Protein AF-A0A6L6YJS1-F1 (afdb_monomer_lite)

pLDDT: mean 84.83, std 13.87, range [34.41, 97.44]

Sequence (168 aa):
MAYSEFKFDPKFLQEQIDSAKAALKDQTGREDFVAHACEVIKDRLLKNNDEYLSYGPYWWALKKILLVNGLKELGNTMDEPLSKEYCGESDEATIMAAECFREDYFTIFFEGNNLFDLDPEAESQYLLADPDCQTLKYRRRFSSLGLSEEEEREWEQMAAFFGYDYMN

Foldseek 3Di:
DPQDPLDDDQVVLVVVLVVQQVVCCVPPVDNPPLLVLLVVVVVVCVVPLLLLLLLALLSQLLVVSNVVSPPCLLDDDHDPVSNVVQAHPDSSSSSSSSVVSSVVCVVPHDRSDQWADRDVPDPGTDGDDRPSSVCSVVVVVVVVVVDDPVVVVVVNCVCVVVVDPDDD

Structure (mmCIF, N/CA/C/O backbone):
data_AF-A0A6L6YJS1-F1
#
_entry.id   AF-A0A6L6YJS1-F1
#
loop_
_atom_site.group_PDB
_atom_site.id
_atom_site.type_symbol
_atom_site.label_atom_id
_atom_site.label_alt_id
_atom_site.label_comp_id
_atom_site.label_asym_id
_atom_site.label_entity_id
_atom_site.label_seq_id
_atom_site.pdbx_PDB_ins_code
_atom_site.Cartn_x
_atom_site.Cartn_y
_atom_site.Cartn_z
_atom_site.occupancy
_atom_site.B_iso_or_equiv
_atom_site.auth_seq_id
_atom_site.auth_comp_id
_atom_site.auth_asym_id
_atom_site.auth_atom_id
_atom_site.pdbx_PDB_model_num
ATOM 1 N N . MET A 1 1 ? 20.254 5.437 -6.371 1.00 61.16 1 MET A N 1
ATOM 2 C CA . MET A 1 1 ? 18.935 5.925 -6.789 1.00 61.16 1 MET A CA 1
ATOM 3 C C . MET A 1 1 ? 18.453 6.883 -5.729 1.00 61.16 1 MET A C 1
ATOM 5 O O . MET A 1 1 ? 18.508 6.533 -4.553 1.00 61.16 1 MET A O 1
ATOM 9 N N . ALA A 1 2 ? 18.104 8.095 -6.136 1.00 72.81 2 ALA A N 1
ATOM 10 C CA . ALA A 1 2 ? 17.419 9.063 -5.300 1.00 72.81 2 ALA A CA 1
ATOM 11 C C . ALA A 1 2 ? 15.928 8.928 -5.608 1.00 72.81 2 ALA A C 1
ATOM 13 O O . ALA A 1 2 ? 15.452 9.373 -6.643 1.00 72.81 2 ALA A O 1
ATOM 14 N N . TYR A 1 3 ? 15.200 8.247 -4.734 1.00 81.56 3 TYR A N 1
ATOM 15 C CA . TYR A 1 3 ? 13.771 8.039 -4.911 1.00 81.56 3 TYR A CA 1
ATOM 16 C C . TYR A 1 3 ? 13.019 9.335 -4.580 1.00 81.56 3 TYR A C 1
ATOM 18 O O . TYR A 1 3 ? 12.899 9.712 -3.408 1.00 81.56 3 TYR A O 1
ATOM 26 N N . SER A 1 4 ? 12.561 10.057 -5.597 1.00 84.06 4 SER A N 1
ATOM 27 C CA . SER A 1 4 ? 11.917 11.368 -5.432 1.00 84.06 4 SER A CA 1
ATOM 28 C C . SER A 1 4 ? 10.465 11.392 -5.884 1.00 84.06 4 SER A C 1
ATOM 30 O O . SER A 1 4 ? 9.682 12.165 -5.334 1.00 84.06 4 SER A O 1
ATOM 32 N N . GLU A 1 5 ? 10.100 10.552 -6.848 1.00 89.44 5 GLU A N 1
ATOM 33 C CA . GLU A 1 5 ? 8.766 10.573 -7.441 1.00 89.44 5 GLU A CA 1
ATOM 34 C C . GLU A 1 5 ? 7.714 9.948 -6.526 1.00 89.44 5 GLU A C 1
ATOM 36 O O . GLU A 1 5 ? 8.010 9.105 -5.675 1.00 89.44 5 GLU A O 1
ATOM 41 N N . PHE A 1 6 ? 6.462 10.360 -6.730 1.00 90.38 6 PHE A N 1
ATOM 42 C CA . PHE A 1 6 ? 5.277 9.820 -6.053 1.00 90.38 6 PHE A CA 1
ATOM 43 C C . PHE A 1 6 ? 5.250 9.985 -4.529 1.00 90.38 6 PHE A C 1
ATOM 45 O O . PHE A 1 6 ? 4.491 9.302 -3.845 1.00 90.38 6 PHE A O 1
ATOM 52 N N . LYS A 1 7 ? 6.061 10.894 -3.980 1.00 93.00 7 LYS A N 1
ATOM 53 C CA . LYS A 1 7 ? 6.038 11.228 -2.555 1.00 93.00 7 LYS A CA 1
ATOM 54 C C . LYS A 1 7 ? 5.003 12.303 -2.256 1.00 93.00 7 LYS A C 1
ATOM 56 O O . LYS A 1 7 ? 4.996 13.362 -2.878 1.00 93.00 7 LYS A O 1
ATOM 61 N N . PHE A 1 8 ? 4.178 12.051 -1.247 1.00 93.00 8 PHE A N 1
ATOM 62 C CA . PHE A 1 8 ? 3.192 13.013 -0.766 1.00 93.00 8 PHE A CA 1
ATOM 63 C C . PHE A 1 8 ? 3.760 13.929 0.319 1.00 93.00 8 PHE A C 1
ATOM 65 O O . PHE A 1 8 ? 4.587 13.521 1.137 1.00 93.00 8 PHE A O 1
ATOM 72 N N . ASP A 1 9 ? 3.277 15.172 0.345 1.00 93.69 9 ASP A N 1
ATOM 73 C CA . ASP A 1 9 ? 3.592 16.112 1.418 1.00 93.69 9 ASP A CA 1
ATOM 74 C C . ASP A 1 9 ? 2.994 15.623 2.757 1.00 93.69 9 ASP A C 1
ATOM 76 O O . ASP A 1 9 ? 1.809 15.273 2.807 1.00 93.69 9 ASP A O 1
ATOM 80 N N . PRO A 1 10 ? 3.760 15.622 3.865 1.00 92.56 10 PRO A N 1
ATOM 81 C CA . PRO A 1 10 ? 3.263 15.145 5.155 1.00 92.56 10 PRO A CA 1
ATOM 82 C C . PRO A 1 10 ? 2.038 15.901 5.684 1.00 92.56 10 PRO A C 1
ATOM 84 O O . PRO A 1 10 ? 1.190 15.298 6.340 1.00 92.56 10 PRO A O 1
ATOM 87 N N . LYS A 1 11 ? 1.904 17.207 5.404 1.00 93.75 11 LYS A N 1
ATOM 88 C CA . LYS A 1 11 ? 0.730 17.975 5.849 1.00 93.75 11 LYS A CA 1
ATOM 89 C C . LYS A 1 11 ? -0.501 17.585 5.051 1.00 93.75 11 LYS A C 1
ATOM 91 O O . LYS A 1 11 ? -1.557 17.406 5.646 1.00 93.75 11 LYS A O 1
ATOM 96 N N . PHE A 1 12 ? -0.348 17.402 3.739 1.00 94.06 12 PHE A N 1
ATOM 97 C CA . PHE A 1 12 ? -1.421 16.870 2.903 1.00 94.06 12 PHE A CA 1
ATOM 98 C C . PHE A 1 12 ? -1.902 15.509 3.424 1.00 94.06 12 PHE A C 1
ATOM 100 O O . PHE A 1 12 ? -3.101 15.318 3.614 1.00 94.06 12 PHE A O 1
ATOM 107 N N . LEU A 1 13 ? -0.981 14.590 3.738 1.00 94.50 13 LEU A N 1
ATOM 108 C CA . LEU A 1 13 ? -1.343 13.290 4.309 1.00 94.50 13 LEU A CA 1
ATOM 109 C C . LEU A 1 13 ? -2.081 13.432 5.641 1.00 94.50 13 LEU A C 1
ATOM 111 O O . LEU A 1 13 ? -3.077 12.746 5.851 1.00 94.50 13 LEU A O 1
ATOM 115 N N . GLN A 1 14 ? -1.642 14.333 6.522 1.00 94.38 14 GLN A N 1
ATOM 116 C CA . GLN A 1 14 ? -2.319 14.558 7.798 1.00 94.38 14 GLN A CA 1
ATOM 117 C C . GLN A 1 14 ? -3.763 15.044 7.609 1.00 94.38 14 GLN A C 1
ATOM 119 O O . GLN A 1 14 ? -4.665 14.542 8.275 1.00 94.38 14 GLN A O 1
ATOM 124 N N . GLU A 1 15 ? -4.002 15.961 6.669 1.00 95.69 15 GLU A N 1
ATOM 125 C CA . GLU A 1 15 ? -5.354 16.431 6.343 1.00 95.69 15 GLU A CA 1
ATOM 126 C C . GLU A 1 15 ? -6.246 15.289 5.828 1.00 95.69 15 GLU A C 1
ATOM 128 O O . GLU A 1 15 ? -7.406 15.173 6.237 1.00 95.69 15 GLU A O 1
ATOM 133 N N . GLN A 1 16 ? -5.704 14.406 4.980 1.00 95.69 16 GLN A N 1
ATOM 134 C CA . GLN A 1 16 ? -6.432 13.229 4.500 1.00 95.69 16 GLN A CA 1
ATOM 135 C C . GLN A 1 16 ? -6.727 12.232 5.628 1.00 95.69 16 GLN A C 1
ATOM 137 O O . GLN A 1 16 ? -7.845 11.726 5.718 1.00 95.69 16 GLN A O 1
ATOM 142 N N . ILE A 1 17 ? -5.768 11.981 6.527 1.00 95.19 17 ILE A N 1
ATOM 143 C CA . ILE A 1 17 ? -5.952 11.106 7.698 1.00 95.19 17 ILE A CA 1
ATOM 144 C C . ILE A 1 17 ? -7.060 11.645 8.602 1.00 95.19 17 ILE A C 1
ATOM 146 O O . ILE A 1 17 ? -7.947 10.887 9.000 1.00 95.19 17 ILE A O 1
ATOM 150 N N . ASP A 1 18 ? -7.036 12.940 8.917 1.00 94.81 18 ASP A N 1
ATOM 151 C CA . ASP A 1 18 ? -8.033 13.565 9.787 1.00 94.81 18 ASP A CA 1
ATOM 152 C C . ASP A 1 18 ? -9.436 13.474 9.169 1.00 94.81 18 ASP A C 1
ATOM 154 O O . ASP A 1 18 ? -10.401 13.115 9.852 1.00 94.81 18 ASP A O 1
ATOM 158 N N . SER A 1 19 ? -9.539 13.714 7.859 1.00 94.50 19 SER A N 1
ATOM 159 C CA . SER A 1 19 ? -10.788 13.577 7.104 1.00 94.50 19 SER A CA 1
ATOM 160 C C . SER A 1 19 ? -11.295 12.129 7.089 1.00 94.50 19 SER A C 1
ATOM 162 O O . SER A 1 19 ? -12.461 11.867 7.395 1.00 94.50 19 SER A O 1
ATOM 164 N N . ALA A 1 20 ? -10.414 11.159 6.824 1.00 92.62 20 ALA A N 1
ATOM 165 C CA . ALA A 1 20 ? -10.764 9.742 6.790 1.00 92.62 20 ALA A CA 1
ATOM 166 C C . ALA A 1 20 ? -11.185 9.209 8.169 1.00 92.62 20 ALA A C 1
ATOM 168 O O . ALA A 1 20 ? -12.143 8.440 8.270 1.00 92.62 20 ALA A O 1
ATOM 169 N N . LYS A 1 21 ? -10.530 9.651 9.248 1.00 93.88 21 LYS A N 1
ATOM 170 C CA . LYS A 1 21 ? -10.913 9.321 10.630 1.00 93.88 21 LYS A CA 1
ATOM 171 C C . LYS A 1 21 ? -12.281 9.881 10.999 1.00 93.88 21 LYS A C 1
ATOM 173 O O . LYS A 1 21 ? -13.086 9.167 11.598 1.00 93.88 21 LYS A O 1
ATOM 178 N N . ALA A 1 22 ? -12.557 11.134 10.635 1.00 93.50 22 ALA A N 1
ATOM 179 C CA . ALA A 1 22 ? -13.868 11.737 10.851 1.00 93.50 22 ALA A CA 1
ATOM 180 C C . ALA A 1 22 ? -14.960 10.950 10.108 1.00 93.50 22 ALA A C 1
ATOM 182 O O . ALA A 1 22 ? -15.948 10.539 10.716 1.00 93.50 22 ALA A O 1
ATOM 183 N N . ALA A 1 23 ? -14.730 10.634 8.830 1.00 92.31 23 ALA A N 1
ATOM 184 C CA . ALA A 1 23 ? -15.652 9.833 8.030 1.00 92.31 23 ALA A CA 1
ATOM 185 C C . ALA A 1 23 ? -15.873 8.426 8.613 1.00 92.31 23 ALA A C 1
ATOM 187 O O . ALA A 1 23 ? -17.010 7.955 8.674 1.00 92.31 23 ALA A O 1
ATOM 188 N N . LEU A 1 24 ? -14.813 7.760 9.084 1.00 92.00 24 LEU A N 1
ATOM 189 C CA . LEU A 1 24 ? -14.901 6.435 9.700 1.00 92.00 24 LEU A CA 1
ATOM 190 C C . LEU A 1 24 ? -15.793 6.439 10.945 1.00 92.00 24 LEU A C 1
ATOM 192 O O . LEU A 1 24 ? -16.654 5.561 11.107 1.00 92.00 24 LEU A O 1
ATOM 196 N N . LYS A 1 25 ? -15.585 7.437 11.807 1.00 92.06 25 LYS A N 1
ATOM 197 C CA . LYS A 1 25 ? -16.354 7.623 13.034 1.00 92.06 25 LYS A CA 1
ATOM 198 C C . LYS A 1 25 ? -17.822 7.891 12.727 1.00 92.06 25 LYS A C 1
ATOM 200 O O . LYS A 1 25 ? -18.684 7.248 13.321 1.00 92.06 25 LYS A O 1
ATOM 205 N N . ASP A 1 26 ? -18.100 8.761 11.764 1.00 92.69 26 ASP A N 1
ATOM 206 C CA . ASP A 1 26 ? -19.467 9.118 11.385 1.00 92.69 26 ASP A CA 1
ATOM 207 C C . ASP A 1 26 ? -20.224 7.947 10.739 1.00 92.69 26 ASP A C 1
ATOM 209 O O . ASP A 1 26 ? -21.409 7.750 11.005 1.00 92.69 26 ASP A O 1
ATOM 213 N N . GLN A 1 27 ? -19.553 7.141 9.909 1.00 89.12 27 GLN A N 1
ATOM 214 C CA . GLN A 1 27 ? -20.197 6.058 9.155 1.00 89.12 27 GLN A CA 1
ATOM 215 C C . GLN A 1 27 ? -20.333 4.753 9.942 1.00 89.12 27 GLN A C 1
ATOM 217 O O . GLN A 1 27 ? -21.310 4.027 9.767 1.00 89.12 27 GLN A O 1
ATOM 222 N N . THR A 1 28 ? -19.345 4.416 10.775 1.00 86.62 28 THR A N 1
ATOM 223 C CA . THR A 1 28 ? -19.266 3.090 11.417 1.00 86.62 28 THR A CA 1
ATOM 224 C C . THR A 1 28 ? -19.216 3.145 12.941 1.00 86.62 28 THR A C 1
ATOM 226 O O . THR A 1 28 ? -19.352 2.108 13.587 1.00 86.62 28 THR A O 1
ATOM 229 N N . GLY A 1 29 ? -18.995 4.326 13.527 1.00 88.69 29 GLY A N 1
ATOM 230 C CA . GLY A 1 29 ? -18.756 4.493 14.963 1.00 88.69 29 GLY A CA 1
ATOM 231 C C . GLY A 1 29 ? -17.391 3.986 15.442 1.00 88.69 29 GLY A C 1
ATOM 232 O O . GLY A 1 29 ? -17.136 3.998 16.645 1.00 88.69 29 GLY A O 1
ATOM 233 N N . ARG A 1 30 ? -16.519 3.525 14.536 1.00 88.56 30 ARG A N 1
ATOM 234 C CA . ARG A 1 30 ? -15.163 3.065 14.863 1.00 88.56 30 ARG A CA 1
ATOM 235 C C . ARG A 1 30 ? -14.184 4.231 14.920 1.00 88.56 30 ARG A C 1
ATOM 237 O O . ARG A 1 30 ? -14.327 5.207 14.193 1.00 88.56 30 ARG A O 1
ATOM 244 N N . GLU A 1 31 ? -13.166 4.089 15.762 1.00 89.31 31 GLU A N 1
ATOM 245 C CA . GLU A 1 31 ? -12.084 5.076 15.902 1.00 89.31 31 GLU A CA 1
ATOM 246 C C . GLU A 1 31 ? -10.711 4.509 15.507 1.00 89.31 31 GLU A C 1
ATOM 248 O O . GLU A 1 31 ? -9.778 5.272 15.271 1.00 89.31 31 GLU A O 1
ATOM 253 N N . ASP A 1 32 ? -10.588 3.182 15.386 1.00 92.50 32 ASP A N 1
ATOM 254 C CA . ASP A 1 32 ? -9.352 2.530 14.953 1.00 92.50 32 ASP A CA 1
ATOM 255 C C . ASP A 1 32 ? -9.242 2.544 13.424 1.00 92.50 32 ASP A C 1
ATOM 257 O O . ASP A 1 32 ? -9.776 1.682 12.717 1.00 92.50 32 ASP A O 1
ATOM 261 N N . PHE A 1 33 ? -8.568 3.577 12.924 1.00 93.12 33 PHE A N 1
ATOM 262 C CA . PHE A 1 33 ? -8.332 3.775 11.500 1.00 93.12 33 PHE A CA 1
ATOM 263 C C . PHE A 1 33 ? -7.451 2.679 10.897 1.00 93.12 33 PHE A C 1
ATOM 265 O O . PHE A 1 33 ? -7.789 2.149 9.841 1.00 93.12 33 PHE A O 1
ATOM 272 N N . VAL A 1 34 ? -6.352 2.314 11.566 1.00 94.50 34 VAL A N 1
ATOM 273 C CA . VAL A 1 34 ? -5.375 1.351 11.035 1.00 94.50 34 VAL A CA 1
ATOM 274 C C . VAL A 1 34 ? -6.012 -0.022 10.887 1.00 94.50 34 VAL A C 1
ATOM 276 O O . VAL A 1 34 ? -5.928 -0.614 9.810 1.00 94.50 34 VAL A O 1
ATOM 279 N N . ALA A 1 35 ? -6.694 -0.510 11.927 1.00 93.12 35 ALA A N 1
ATOM 280 C CA . ALA A 1 35 ? -7.349 -1.812 11.875 1.00 93.12 35 ALA A CA 1
ATOM 281 C C . ALA A 1 35 ? -8.418 -1.846 10.777 1.00 93.12 35 ALA A C 1
ATOM 283 O O . ALA A 1 35 ? -8.461 -2.784 9.980 1.00 93.12 35 ALA A O 1
ATOM 284 N N . HIS A 1 36 ? -9.241 -0.797 10.681 1.00 93.19 36 HIS A N 1
ATOM 285 C CA . HIS A 1 36 ? -10.270 -0.736 9.653 1.00 93.19 36 HIS A CA 1
ATOM 286 C C . HIS A 1 36 ? -9.691 -0.674 8.234 1.00 93.19 36 HIS A C 1
ATOM 288 O O . HIS A 1 36 ? -10.155 -1.393 7.350 1.00 93.19 36 HIS A O 1
ATOM 294 N N . ALA A 1 37 ? -8.670 0.151 8.005 1.00 94.19 37 ALA A N 1
ATOM 295 C CA . ALA A 1 37 ? -8.017 0.227 6.707 1.00 94.19 37 ALA A CA 1
ATOM 296 C C . ALA A 1 37 ? -7.384 -1.120 6.328 1.00 94.19 37 ALA A C 1
ATOM 298 O O . ALA A 1 37 ? -7.561 -1.582 5.203 1.00 94.19 37 ALA A O 1
ATOM 299 N N . CYS A 1 38 ? -6.739 -1.807 7.277 1.00 94.31 38 CYS A N 1
ATOM 300 C CA . CYS A 1 38 ? -6.204 -3.149 7.053 1.00 94.31 38 CYS A CA 1
ATOM 301 C C . CYS A 1 38 ? -7.298 -4.152 6.653 1.00 94.31 38 CYS A C 1
ATOM 303 O O . CYS A 1 38 ? -7.069 -4.948 5.747 1.00 94.31 38 CYS A O 1
ATOM 305 N N . GLU A 1 39 ? -8.488 -4.109 7.267 1.00 92.50 39 GLU A N 1
ATOM 306 C CA . GLU A 1 39 ? -9.636 -4.939 6.860 1.00 92.50 39 GLU A CA 1
ATOM 307 C C . GLU A 1 39 ? -10.075 -4.642 5.421 1.00 92.50 39 GLU A C 1
ATOM 309 O O . GLU A 1 39 ? -10.257 -5.558 4.621 1.00 92.50 39 GLU A O 1
ATOM 314 N N . VAL A 1 40 ? -10.213 -3.362 5.068 1.00 93.56 40 VAL A N 1
ATOM 315 C CA . VAL A 1 40 ? -10.652 -2.946 3.728 1.00 93.56 40 VAL A CA 1
ATOM 316 C C . VAL A 1 40 ? -9.644 -3.376 2.664 1.00 93.56 40 VAL A C 1
ATOM 318 O O . VAL A 1 40 ? -10.027 -3.929 1.632 1.00 93.56 40 VAL A O 1
ATOM 321 N N . ILE A 1 41 ? -8.356 -3.150 2.916 1.00 94.44 41 ILE A N 1
ATOM 322 C CA . ILE A 1 41 ? -7.271 -3.521 2.003 1.00 94.44 41 ILE A CA 1
ATOM 323 C C . ILE A 1 41 ? -7.181 -5.040 1.887 1.00 94.44 41 ILE A C 1
ATOM 325 O O . ILE A 1 41 ? -7.066 -5.561 0.776 1.00 94.44 41 ILE A O 1
ATOM 329 N N . LYS A 1 42 ? -7.326 -5.763 3.006 1.00 91.00 42 LYS A N 1
ATOM 330 C CA . LYS A 1 42 ? -7.433 -7.223 2.999 1.00 91.00 42 LYS A CA 1
ATOM 331 C C . LYS A 1 42 ? -8.529 -7.667 2.046 1.00 91.00 42 LYS A C 1
ATOM 333 O O . LYS A 1 42 ? -8.249 -8.430 1.134 1.00 91.00 42 LYS A O 1
ATOM 338 N N . ASP A 1 43 ? -9.751 -7.178 2.223 1.00 90.75 43 ASP A N 1
ATOM 339 C CA . ASP A 1 43 ? -10.899 -7.594 1.417 1.00 90.75 43 ASP A CA 1
ATOM 340 C C . ASP A 1 43 ? -10.705 -7.314 -0.078 1.00 90.75 43 ASP A C 1
ATOM 342 O O . ASP A 1 43 ? -11.177 -8.089 -0.914 1.00 90.75 43 ASP A O 1
ATOM 346 N N . ARG A 1 44 ? -10.002 -6.232 -0.433 1.00 92.12 44 ARG A N 1
ATOM 347 C CA . ARG A 1 44 ? -9.630 -5.929 -1.824 1.00 92.12 44 ARG A CA 1
ATOM 348 C C . ARG A 1 44 ? -8.634 -6.951 -2.363 1.00 92.12 44 ARG A C 1
ATOM 350 O O . ARG A 1 44 ? -8.927 -7.580 -3.376 1.00 92.12 44 ARG A O 1
ATOM 357 N N . LEU A 1 45 ? -7.540 -7.193 -1.640 1.00 89.62 45 LEU A N 1
ATOM 358 C CA . LEU A 1 45 ? -6.540 -8.204 -2.000 1.00 89.62 45 LEU A CA 1
ATOM 359 C C . LEU A 1 45 ? -7.157 -9.607 -2.066 1.00 89.62 45 LEU A C 1
ATOM 361 O O . LEU A 1 45 ? -6.812 -10.400 -2.931 1.00 89.62 45 LEU A O 1
ATOM 365 N N . LEU A 1 46 ? -8.120 -9.925 -1.194 1.00 83.75 46 LEU A N 1
ATOM 366 C CA . LEU A 1 46 ? -8.830 -11.204 -1.226 1.00 83.75 46 LEU A CA 1
ATOM 367 C C . LEU A 1 46 ? -9.614 -11.409 -2.528 1.00 83.75 46 LEU A C 1
ATOM 369 O O . LEU A 1 46 ? -9.688 -12.536 -3.022 1.00 83.75 46 LEU A O 1
ATOM 373 N N . LYS A 1 47 ? -10.212 -10.335 -3.054 1.00 86.44 47 LYS A N 1
ATOM 374 C CA . LYS A 1 47 ? -11.002 -10.347 -4.292 1.00 86.44 47 LYS A CA 1
ATOM 375 C C . LYS A 1 47 ? -10.119 -10.346 -5.533 1.00 86.44 47 LYS A C 1
ATOM 377 O O . LYS A 1 47 ? -10.414 -11.075 -6.475 1.00 86.44 47 LYS A O 1
ATOM 382 N N . ASN A 1 48 ? -9.066 -9.537 -5.522 1.00 86.50 48 ASN A N 1
ATOM 383 C CA . ASN A 1 48 ? -8.105 -9.415 -6.602 1.00 86.50 48 ASN A CA 1
ATOM 384 C C . ASN A 1 48 ? -6.700 -9.306 -6.009 1.00 86.50 48 ASN A C 1
ATOM 386 O O . ASN A 1 48 ? -6.352 -8.289 -5.417 1.00 86.50 48 ASN A O 1
ATOM 390 N N . ASN A 1 49 ? -5.883 -10.348 -6.165 1.00 85.25 49 ASN A N 1
ATOM 391 C CA . ASN A 1 49 ? -4.534 -10.321 -5.603 1.00 85.25 49 ASN A CA 1
ATOM 392 C C . ASN A 1 49 ? -3.657 -9.290 -6.313 1.00 85.25 49 ASN A C 1
ATOM 394 O O . ASN A 1 49 ? -2.857 -8.656 -5.640 1.00 85.25 49 ASN A O 1
ATOM 398 N N . ASP A 1 50 ? -3.847 -9.081 -7.621 1.00 88.44 50 ASP A N 1
ATOM 399 C CA . ASP A 1 50 ? -3.048 -8.151 -8.432 1.00 88.44 50 ASP A CA 1
ATOM 400 C C . ASP A 1 50 ? -3.302 -6.677 -8.051 1.00 88.44 50 ASP A C 1
ATOM 402 O O . ASP A 1 50 ? -2.540 -5.791 -8.434 1.00 88.44 50 ASP A O 1
ATOM 406 N N . GLU A 1 51 ? -4.301 -6.409 -7.198 1.00 90.94 51 GLU A N 1
ATOM 407 C CA . GLU A 1 51 ? -4.573 -5.086 -6.628 1.00 90.94 51 GLU A CA 1
ATOM 408 C C . GLU A 1 51 ? -3.373 -4.522 -5.849 1.00 90.94 51 GLU A C 1
ATOM 410 O O . GLU A 1 51 ? -3.262 -3.304 -5.690 1.00 90.94 51 GLU A O 1
ATOM 415 N N . TYR A 1 52 ? -2.447 -5.381 -5.400 1.00 93.69 52 TYR A N 1
ATOM 416 C CA . TYR A 1 52 ? -1.207 -4.954 -4.748 1.00 93.69 52 TYR A CA 1
ATOM 417 C C . TYR A 1 52 ? -0.393 -3.977 -5.618 1.00 93.69 52 TYR A C 1
ATOM 419 O O . TYR A 1 52 ? 0.246 -3.066 -5.092 1.00 93.69 52 TYR A O 1
ATOM 427 N N . LEU A 1 53 ? -0.477 -4.118 -6.949 1.00 94.50 53 LEU A N 1
ATOM 428 C CA . LEU A 1 53 ? 0.200 -3.255 -7.918 1.00 94.50 53 LEU A CA 1
ATOM 429 C C . LEU A 1 53 ? -0.290 -1.809 -7.861 1.00 94.50 53 LEU A C 1
ATOM 431 O O . LEU A 1 53 ? 0.497 -0.886 -8.062 1.00 94.50 53 LEU A O 1
ATOM 435 N N . SER A 1 54 ? -1.569 -1.606 -7.531 1.00 95.19 54 SER A N 1
ATOM 436 C CA . SER A 1 54 ? -2.162 -0.269 -7.445 1.00 95.19 54 SER A CA 1
ATOM 437 C C . SER A 1 54 ? -1.575 0.575 -6.312 1.00 95.19 54 SER A C 1
ATOM 439 O O . SER A 1 54 ? -1.662 1.793 -6.363 1.00 95.19 54 SER A O 1
ATOM 441 N N . TYR A 1 55 ? -0.935 -0.047 -5.317 1.00 96.12 55 TYR A N 1
ATOM 442 C CA . TYR A 1 55 ? -0.242 0.655 -4.232 1.00 96.12 55 TYR A CA 1
ATOM 443 C C . TYR A 1 55 ? 1.188 1.081 -4.605 1.00 96.12 55 TYR A C 1
ATOM 445 O O . TYR A 1 55 ? 1.836 1.801 -3.842 1.00 96.12 55 TYR A O 1
ATOM 453 N N . GLY A 1 56 ? 1.682 0.636 -5.766 1.00 94.44 56 GLY A N 1
ATOM 454 C CA . GLY A 1 56 ? 2.972 1.010 -6.337 1.00 94.44 56 GLY A CA 1
ATOM 455 C C . GLY A 1 56 ? 4.134 0.942 -5.339 1.00 94.44 56 GLY A C 1
ATOM 456 O O . GLY A 1 56 ? 4.280 -0.061 -4.632 1.00 94.44 56 GLY A O 1
ATOM 457 N N . PRO A 1 57 ? 4.984 1.981 -5.250 1.00 95.00 57 PRO A N 1
ATOM 458 C CA . PRO A 1 57 ? 6.193 1.932 -4.429 1.00 95.00 57 PRO A CA 1
ATOM 459 C C . PRO A 1 57 ? 5.907 1.837 -2.920 1.00 95.00 57 PRO A C 1
ATOM 461 O O . PRO A 1 57 ? 6.749 1.349 -2.165 1.00 95.00 57 PRO A O 1
ATOM 464 N N . TYR A 1 58 ? 4.705 2.220 -2.477 1.00 96.75 58 TYR A N 1
ATOM 465 C CA . TYR A 1 58 ? 4.275 2.097 -1.082 1.00 96.75 58 TYR A CA 1
ATOM 466 C C . TYR A 1 58 ? 3.895 0.665 -0.682 1.00 96.75 58 TYR A C 1
ATOM 468 O O . TYR A 1 58 ? 3.757 0.390 0.514 1.00 96.75 58 TYR A O 1
ATOM 476 N N . TRP A 1 59 ? 3.761 -0.262 -1.643 1.00 96.81 59 TRP A N 1
ATOM 477 C CA . TRP A 1 59 ? 3.326 -1.638 -1.386 1.00 96.81 59 TRP A CA 1
ATOM 478 C C . TRP A 1 59 ? 4.127 -2.312 -0.272 1.00 96.81 59 TRP A C 1
ATOM 480 O O . TRP A 1 59 ? 3.548 -2.918 0.625 1.00 96.81 59 TRP A O 1
ATOM 490 N N . TRP A 1 60 ? 5.454 -2.184 -0.275 1.00 96.62 60 TRP A N 1
ATOM 491 C CA . TRP A 1 60 ? 6.289 -2.883 0.700 1.00 96.62 60 TRP A CA 1
ATOM 492 C C . TRP A 1 60 ? 6.119 -2.347 2.121 1.00 96.62 60 TRP A C 1
ATOM 494 O O . TRP A 1 60 ? 6.043 -3.133 3.063 1.00 96.62 60 TRP A O 1
ATOM 504 N N . ALA A 1 61 ? 6.014 -1.031 2.305 1.00 96.94 61 ALA A N 1
ATOM 505 C CA . ALA A 1 61 ? 5.744 -0.472 3.628 1.00 96.94 61 ALA A CA 1
ATOM 506 C C . ALA A 1 61 ? 4.335 -0.855 4.110 1.00 96.94 61 ALA A C 1
ATOM 508 O O . ALA A 1 61 ? 4.167 -1.288 5.252 1.00 96.94 61 ALA A O 1
ATOM 509 N N . LEU A 1 62 ? 3.344 -0.807 3.214 1.00 96.94 62 LEU A N 1
ATOM 510 C CA . LEU A 1 62 ? 1.981 -1.243 3.499 1.00 96.94 62 LEU A CA 1
ATOM 511 C C . LEU A 1 62 ? 1.921 -2.733 3.876 1.00 96.94 62 LEU A C 1
ATOM 513 O O . LEU A 1 62 ? 1.304 -3.093 4.878 1.00 96.94 62 LEU A O 1
ATOM 517 N N . LYS A 1 63 ? 2.614 -3.603 3.133 1.00 95.50 63 LYS A N 1
ATOM 518 C CA . LYS A 1 63 ? 2.683 -5.048 3.392 1.00 95.50 63 LYS A CA 1
ATOM 519 C C . LYS A 1 63 ? 3.203 -5.343 4.799 1.00 95.50 63 LYS A C 1
ATOM 521 O O . LYS A 1 63 ? 2.647 -6.212 5.466 1.00 95.50 63 LYS A O 1
ATOM 526 N N . LYS A 1 64 ? 4.196 -4.596 5.306 1.00 95.31 64 LYS A N 1
ATOM 527 C CA . LYS A 1 64 ? 4.658 -4.745 6.704 1.00 95.31 64 LYS A CA 1
ATOM 528 C C . LYS A 1 64 ? 3.538 -4.488 7.702 1.00 95.31 64 LYS A C 1
ATOM 530 O O . LYS A 1 64 ? 3.343 -5.290 8.614 1.00 95.31 64 LYS A O 1
ATOM 535 N N . ILE A 1 65 ? 2.793 -3.402 7.513 1.00 95.69 65 ILE A N 1
ATOM 536 C CA . ILE A 1 65 ? 1.678 -3.035 8.393 1.00 95.69 65 ILE A CA 1
ATOM 537 C C . ILE A 1 65 ? 0.598 -4.122 8.343 1.00 95.69 65 ILE A C 1
ATOM 539 O O . ILE A 1 65 ? 0.138 -4.586 9.386 1.00 95.69 65 ILE A O 1
ATOM 543 N N . LEU A 1 66 ? 0.254 -4.606 7.147 1.00 94.75 66 LEU A N 1
ATOM 544 C CA . LEU A 1 66 ? -0.711 -5.690 6.955 1.00 94.75 66 LEU A CA 1
ATOM 545 C C . LEU A 1 66 ? -0.273 -7.000 7.635 1.00 94.75 66 LEU A C 1
ATOM 547 O O . LEU A 1 66 ? -1.083 -7.665 8.286 1.00 94.75 66 LEU A O 1
ATOM 551 N N . LEU A 1 67 ? 1.008 -7.365 7.536 1.00 93.31 67 LEU A N 1
ATOM 552 C CA . LEU A 1 67 ? 1.565 -8.557 8.183 1.00 93.31 67 LEU A CA 1
ATOM 553 C C . LEU A 1 67 ? 1.500 -8.459 9.712 1.00 93.31 67 LEU A C 1
ATOM 555 O O . LEU A 1 67 ? 1.092 -9.421 10.370 1.00 93.31 67 LEU A O 1
ATOM 559 N N . VAL A 1 68 ? 1.843 -7.296 10.278 1.00 92.94 68 VAL A N 1
ATOM 560 C CA . VAL A 1 68 ? 1.728 -7.022 11.723 1.00 92.94 68 VAL A CA 1
ATOM 561 C C . VAL A 1 68 ? 0.269 -7.096 12.185 1.00 92.94 68 VAL A C 1
ATOM 563 O O . VAL A 1 68 ? -0.006 -7.640 13.254 1.00 92.94 68 VAL A O 1
ATOM 566 N N . ASN A 1 69 ? -0.671 -6.655 11.346 1.00 91.19 69 ASN A N 1
ATOM 567 C CA . ASN A 1 69 ? -2.116 -6.730 11.588 1.00 91.19 69 ASN A CA 1
ATOM 568 C C . ASN A 1 69 ? -2.738 -8.104 11.243 1.00 91.19 69 ASN A C 1
ATOM 570 O O . ASN A 1 69 ? -3.958 -8.263 11.241 1.00 91.19 69 ASN A O 1
ATOM 574 N N . GLY A 1 70 ? -1.915 -9.132 11.004 1.00 86.50 70 GLY A N 1
ATOM 575 C CA . GLY A 1 70 ? -2.349 -10.530 10.962 1.00 86.50 70 GLY A CA 1
ATOM 576 C C . GLY A 1 70 ? -2.576 -11.127 9.571 1.00 86.50 70 GLY A C 1
ATOM 577 O O . GLY A 1 70 ? -2.969 -12.293 9.488 1.00 86.50 70 GLY A O 1
ATOM 578 N N . LEU A 1 71 ? -2.286 -10.409 8.480 1.00 85.88 71 LEU A N 1
ATOM 579 C CA . LEU A 1 71 ? -2.405 -10.925 7.107 1.00 85.88 71 LEU A CA 1
ATOM 580 C C . LEU A 1 71 ? -1.188 -11.774 6.699 1.00 85.88 71 LEU A C 1
ATOM 582 O O . LEU A 1 71 ? -0.526 -11.517 5.697 1.00 85.88 71 LEU A O 1
ATOM 586 N N . LYS A 1 72 ? -0.900 -12.833 7.462 1.00 85.38 72 LYS A N 1
ATOM 587 C CA . LYS A 1 72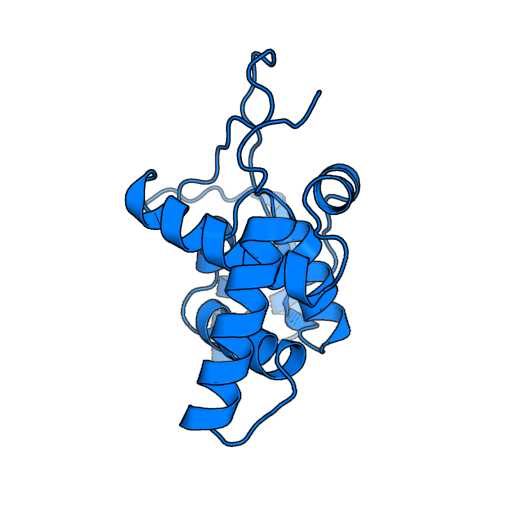 ? 0.268 -13.715 7.244 1.00 85.38 72 LYS A CA 1
ATOM 588 C C . LYS A 1 72 ? 0.287 -14.409 5.878 1.00 85.38 72 LYS A C 1
ATOM 590 O O . LYS 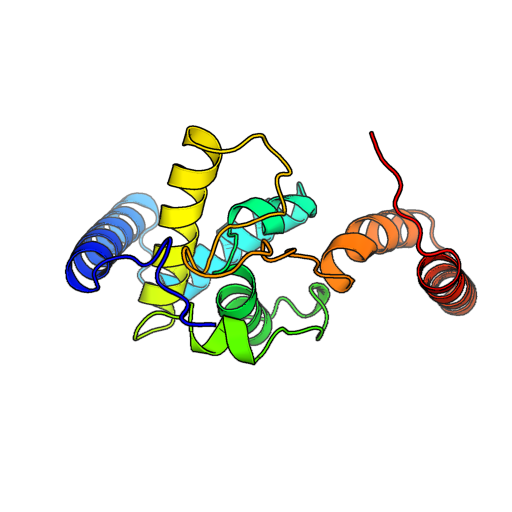A 1 72 ? 1.325 -14.903 5.452 1.00 85.38 72 LYS A O 1
ATOM 595 N N . GLU A 1 73 ? -0.862 -14.471 5.212 1.00 82.00 73 GLU A N 1
ATOM 596 C CA . GLU A 1 73 ? -1.013 -15.072 3.888 1.00 82.00 73 GLU A CA 1
ATOM 597 C C . GLU A 1 73 ? -0.235 -14.330 2.794 1.00 82.00 73 GLU A C 1
ATOM 599 O O . GLU A 1 73 ? 0.161 -14.972 1.830 1.00 82.00 73 GLU A O 1
ATOM 604 N N . LEU A 1 74 ? 0.080 -13.040 2.975 1.00 84.75 74 LEU A N 1
ATOM 605 C CA . LEU A 1 74 ? 0.849 -12.240 2.009 1.00 84.75 74 LEU A CA 1
ATOM 606 C C . LEU A 1 74 ? 2.328 -12.647 1.889 1.00 84.75 74 LEU A C 1
ATOM 608 O O . LEU A 1 74 ? 3.047 -12.075 1.077 1.00 84.75 74 LEU A O 1
ATOM 612 N N . GLY A 1 75 ? 2.793 -13.610 2.690 1.00 86.25 75 GLY A N 1
ATOM 613 C CA . GLY A 1 75 ? 4.178 -14.074 2.681 1.00 86.25 75 GLY A CA 1
ATOM 614 C C . GLY A 1 75 ? 5.171 -13.064 3.264 1.00 86.25 75 GLY A C 1
ATOM 615 O O . GLY A 1 75 ? 4.791 -12.024 3.800 1.00 86.25 75 GLY A O 1
ATOM 616 N N . ASN A 1 76 ? 6.460 -13.408 3.215 1.00 86.31 76 ASN A N 1
ATOM 617 C CA . ASN A 1 76 ? 7.532 -12.681 3.910 1.00 86.31 76 ASN A CA 1
ATOM 618 C C . ASN A 1 76 ? 8.533 -12.007 2.959 1.00 86.31 76 ASN A C 1
ATOM 620 O O . ASN A 1 76 ? 9.535 -11.462 3.421 1.00 86.31 76 ASN A O 1
ATOM 624 N N . THR A 1 77 ? 8.309 -12.068 1.647 1.00 90.38 77 THR A N 1
ATOM 625 C CA . THR A 1 77 ? 9.150 -11.379 0.666 1.00 90.38 77 THR A CA 1
ATOM 626 C C . THR A 1 77 ? 8.971 -9.879 0.832 1.00 90.38 77 THR A C 1
ATOM 628 O O . THR A 1 77 ? 7.833 -9.414 0.879 1.00 90.38 77 THR A O 1
ATOM 631 N N . MET A 1 78 ? 10.080 -9.141 0.935 1.00 91.31 78 MET A N 1
ATOM 632 C CA . MET A 1 78 ? 10.100 -7.696 1.171 1.00 91.31 78 MET A CA 1
ATOM 633 C C . MET A 1 78 ? 11.238 -7.024 0.401 1.00 91.31 78 MET A C 1
ATOM 635 O O . MET A 1 78 ? 12.363 -7.525 0.392 1.00 91.31 78 MET A O 1
ATOM 639 N N . ASP A 1 79 ? 10.972 -5.836 -0.137 1.00 92.50 79 ASP A N 1
ATOM 640 C CA . ASP A 1 79 ? 12.001 -4.884 -0.562 1.00 92.50 79 ASP A CA 1
ATOM 641 C C . ASP A 1 79 ? 12.254 -3.880 0.575 1.00 92.50 79 ASP A C 1
ATOM 643 O O . ASP A 1 79 ? 11.530 -2.901 0.776 1.00 92.50 79 ASP A O 1
ATOM 647 N N . GLU A 1 80 ? 13.259 -4.182 1.399 1.00 92.06 80 GLU A N 1
ATOM 648 C CA . GLU A 1 80 ? 13.624 -3.363 2.559 1.00 92.06 80 GLU A CA 1
ATOM 649 C C . GLU A 1 80 ? 14.097 -1.943 2.192 1.00 92.06 80 GLU A C 1
ATOM 651 O O . GLU A 1 80 ? 13.680 -1.002 2.875 1.00 92.06 80 GLU A O 1
ATOM 656 N N . PRO A 1 81 ? 14.946 -1.744 1.161 1.00 91.00 81 PRO A N 1
ATOM 657 C CA . PRO A 1 81 ? 15.294 -0.410 0.682 1.00 91.00 81 PRO A CA 1
ATOM 658 C C . PRO A 1 81 ? 14.076 0.432 0.309 1.00 91.00 81 PRO A C 1
ATOM 660 O O . PRO A 1 81 ? 13.952 1.547 0.814 1.00 91.00 81 PRO A O 1
ATOM 663 N N . LEU A 1 82 ? 13.161 -0.097 -0.512 1.00 91.00 82 LEU A N 1
ATOM 664 C CA . LEU A 1 82 ? 12.014 0.692 -0.958 1.00 91.00 82 LEU A CA 1
ATOM 665 C C . LEU A 1 82 ? 11.019 0.944 0.175 1.00 91.00 82 LEU A C 1
ATOM 667 O O . LEU A 1 82 ? 10.534 2.060 0.333 1.00 91.00 82 LEU A O 1
ATOM 671 N N . SER A 1 83 ? 10.789 -0.055 1.031 1.00 93.38 83 SER A N 1
ATOM 672 C CA . SER A 1 83 ? 9.923 0.085 2.206 1.00 93.38 83 SER A CA 1
ATOM 673 C C . SER A 1 83 ? 10.369 1.186 3.170 1.00 93.38 83 SER A C 1
ATOM 675 O O . SER A 1 83 ? 9.517 1.734 3.863 1.00 93.38 83 SER A O 1
ATOM 677 N N . LYS A 1 84 ? 11.673 1.461 3.286 1.00 92.94 84 LYS A N 1
ATOM 678 C CA . LYS A 1 84 ? 12.194 2.525 4.164 1.00 92.94 84 LYS A CA 1
ATOM 679 C C . LYS A 1 84 ? 12.067 3.910 3.553 1.00 92.94 84 LYS A C 1
ATOM 681 O O . LYS A 1 84 ? 12.089 4.896 4.278 1.00 92.94 84 LYS A O 1
ATOM 686 N N . GLU A 1 85 ? 12.000 3.967 2.235 1.00 93.56 85 GLU A N 1
ATOM 687 C CA . GLU A 1 85 ? 11.922 5.214 1.501 1.00 93.56 85 GLU A CA 1
ATOM 688 C C . GLU A 1 85 ? 10.473 5.663 1.294 1.00 93.56 85 GLU A C 1
ATOM 690 O O . GLU A 1 85 ? 10.144 6.837 1.459 1.00 93.56 85 GLU A O 1
ATOM 695 N N . TYR A 1 86 ? 9.607 4.713 0.944 1.00 94.06 86 TYR A N 1
ATOM 696 C CA . TYR A 1 86 ? 8.182 4.914 0.719 1.00 94.06 86 TYR A CA 1
ATOM 697 C C . TYR A 1 86 ? 7.391 4.487 1.953 1.00 94.06 86 TYR A C 1
ATOM 699 O O . TYR A 1 86 ? 6.576 3.567 1.916 1.00 94.06 86 TYR A O 1
ATOM 707 N N . CYS A 1 87 ? 7.641 5.174 3.066 1.00 94.38 87 CYS A N 1
ATOM 708 C CA . CYS A 1 87 ? 6.841 5.086 4.283 1.00 94.38 87 CYS A CA 1
ATOM 709 C C . CYS A 1 87 ? 6.484 6.485 4.794 1.00 94.38 87 CYS A C 1
ATOM 711 O O . CYS A 1 87 ? 7.236 7.442 4.606 1.00 94.38 87 CYS A O 1
ATOM 713 N N . GLY A 1 88 ? 5.332 6.603 5.447 1.00 91.75 88 GLY A N 1
ATOM 714 C CA . GLY A 1 88 ? 4.965 7.805 6.187 1.00 91.75 88 GLY A CA 1
ATOM 715 C C . GLY A 1 88 ? 5.646 7.864 7.556 1.00 91.75 88 GLY A C 1
ATOM 716 O O . GLY A 1 88 ? 6.300 6.918 7.992 1.00 91.75 88 GLY A O 1
ATOM 717 N N . GLU A 1 89 ? 5.441 8.969 8.274 1.00 93.00 89 GLU A N 1
ATOM 718 C CA . GLU A 1 89 ? 5.935 9.134 9.654 1.00 93.00 89 GLU A CA 1
ATOM 719 C C . GLU A 1 89 ? 5.240 8.194 10.659 1.00 93.00 89 GLU A C 1
ATOM 721 O O . GLU A 1 89 ? 5.737 7.968 11.762 1.00 93.00 89 GLU A O 1
ATOM 726 N N . SER A 1 90 ? 4.089 7.638 10.276 1.00 95.00 90 SER A N 1
ATOM 727 C CA . SER A 1 90 ? 3.291 6.689 11.048 1.00 95.00 90 SER A CA 1
ATOM 728 C C . SER A 1 90 ? 2.662 5.629 10.136 1.00 95.00 90 SER A C 1
ATOM 730 O O . SER A 1 90 ? 2.625 5.782 8.909 1.00 95.00 90 SER A O 1
ATOM 732 N N . ASP A 1 91 ? 2.119 4.566 10.733 1.00 96.06 91 ASP A N 1
ATOM 733 C CA . ASP A 1 91 ? 1.359 3.545 10.000 1.00 96.06 91 ASP A CA 1
ATOM 734 C C . ASP A 1 91 ? 0.144 4.162 9.291 1.00 96.06 91 ASP A C 1
ATOM 736 O O . ASP A 1 91 ? -0.136 3.841 8.140 1.00 96.06 91 ASP A O 1
ATOM 740 N N . GLU A 1 92 ? -0.533 5.112 9.943 1.00 96.25 92 GLU A N 1
ATOM 741 C CA . GLU A 1 92 ? -1.668 5.844 9.372 1.00 96.25 92 GLU A CA 1
ATOM 742 C C . GLU A 1 92 ? -1.253 6.647 8.138 1.00 96.25 92 GLU A C 1
ATOM 744 O O . GLU A 1 92 ? -1.928 6.591 7.112 1.00 96.25 92 GLU A O 1
ATOM 749 N N . ALA A 1 93 ? -0.117 7.348 8.217 1.00 96.75 93 ALA A N 1
ATOM 750 C CA . ALA A 1 93 ? 0.421 8.112 7.098 1.00 96.75 93 ALA A CA 1
ATOM 751 C C . ALA A 1 93 ? 0.887 7.210 5.955 1.00 96.75 93 ALA A C 1
ATOM 753 O O . ALA A 1 93 ? 0.687 7.549 4.794 1.00 96.75 93 ALA A O 1
ATOM 754 N N . THR A 1 94 ? 1.458 6.047 6.266 1.00 97.44 94 THR A N 1
ATOM 755 C CA . THR A 1 94 ? 1.865 5.061 5.256 1.00 97.44 94 THR A CA 1
ATOM 756 C C . THR A 1 94 ? 0.655 4.483 4.526 1.00 97.44 94 THR A C 1
ATOM 758 O O . THR A 1 94 ? 0.650 4.430 3.299 1.00 97.44 94 THR A O 1
ATOM 761 N N . ILE A 1 95 ? -0.385 4.087 5.267 1.00 97.19 95 ILE A N 1
ATOM 762 C CA . ILE A 1 95 ? -1.645 3.599 4.694 1.00 97.19 95 ILE A CA 1
ATOM 763 C C . ILE A 1 95 ? -2.282 4.683 3.826 1.00 97.19 95 ILE A C 1
ATOM 765 O O . ILE A 1 95 ? -2.678 4.403 2.699 1.00 97.19 95 ILE A O 1
ATOM 769 N N . MET A 1 96 ? -2.356 5.919 4.328 1.00 97.12 96 MET A N 1
ATOM 770 C CA . MET A 1 96 ? -2.967 7.015 3.582 1.00 97.12 96 MET A CA 1
ATOM 771 C C . MET A 1 96 ? -2.180 7.346 2.315 1.00 97.12 96 MET A C 1
ATOM 773 O O . MET A 1 96 ? -2.777 7.498 1.259 1.00 97.12 96 MET A O 1
ATOM 777 N N . ALA A 1 97 ? -0.847 7.384 2.381 1.00 97.00 97 ALA A N 1
ATOM 778 C CA . ALA A 1 97 ? -0.015 7.597 1.201 1.00 97.00 97 ALA A CA 1
ATOM 779 C C . ALA A 1 97 ? -0.227 6.504 0.144 1.00 97.00 97 ALA A C 1
ATOM 781 O O . ALA A 1 97 ? -0.316 6.809 -1.042 1.00 97.00 97 ALA A O 1
ATOM 782 N N . ALA A 1 98 ? -0.367 5.245 0.569 1.00 97.31 98 ALA A N 1
ATOM 783 C CA . ALA A 1 98 ? -0.664 4.141 -0.334 1.00 97.31 98 ALA A CA 1
ATOM 784 C C . ALA A 1 98 ? -2.063 4.265 -0.970 1.00 97.31 98 ALA A C 1
ATOM 786 O O . ALA A 1 98 ? -2.212 4.008 -2.162 1.00 97.31 98 ALA A O 1
ATOM 787 N N . GLU A 1 99 ? -3.085 4.677 -0.212 1.00 96.31 99 GLU A N 1
ATOM 788 C CA . GLU A 1 99 ? -4.433 4.912 -0.752 1.00 96.31 99 GLU A CA 1
ATOM 789 C C . GLU A 1 99 ? -4.471 6.123 -1.700 1.00 96.31 99 GLU A C 1
ATOM 791 O O . GLU A 1 99 ? -5.044 6.014 -2.781 1.00 96.31 99 GLU A O 1
ATOM 796 N N . CYS A 1 100 ? -3.796 7.231 -1.374 1.00 95.25 100 CYS A N 1
ATOM 797 C CA . CYS A 1 100 ? -3.661 8.373 -2.285 1.00 95.25 100 CYS A CA 1
ATOM 798 C C . CYS A 1 100 ? -2.937 7.976 -3.578 1.00 95.25 100 CYS A C 1
ATOM 800 O O . CYS A 1 100 ? -3.416 8.277 -4.669 1.00 95.25 100 CYS A O 1
ATOM 802 N N . PHE A 1 101 ? -1.826 7.234 -3.476 1.00 96.06 101 PHE A N 1
ATOM 803 C CA . PHE A 1 101 ? -1.123 6.724 -4.653 1.00 96.06 101 PHE A CA 1
ATOM 804 C C . PHE A 1 101 ? -2.032 5.847 -5.512 1.00 96.06 101 PHE A C 1
ATOM 806 O O . PHE A 1 101 ? -2.008 5.937 -6.733 1.00 96.06 101 PHE A O 1
ATOM 813 N N . ARG A 1 102 ? -2.850 5.002 -4.886 1.00 94.94 102 ARG A N 1
ATOM 814 C CA . ARG A 1 102 ? -3.802 4.140 -5.582 1.00 94.94 102 ARG A CA 1
ATOM 815 C C . ARG A 1 102 ? -4.860 4.940 -6.350 1.00 94.94 102 ARG A C 1
ATOM 817 O O . ARG A 1 102 ? -5.242 4.535 -7.447 1.00 94.94 102 ARG A O 1
ATOM 824 N N . GLU A 1 103 ? -5.354 6.047 -5.807 1.00 94.06 103 GLU A N 1
ATOM 825 C CA . GLU A 1 103 ? -6.285 6.929 -6.529 1.00 94.06 103 GLU A CA 1
ATOM 826 C C . GLU A 1 103 ? -5.622 7.558 -7.764 1.00 94.06 103 GLU A C 1
ATOM 828 O O . GLU A 1 103 ? -6.191 7.538 -8.864 1.00 94.06 103 GLU A O 1
ATOM 833 N N . ASP A 1 104 ? -4.383 8.026 -7.606 1.00 92.44 104 ASP A N 1
ATOM 834 C CA . ASP A 1 104 ? -3.562 8.511 -8.715 1.00 92.44 104 ASP A CA 1
ATOM 835 C C . ASP A 1 104 ? -3.272 7.388 -9.722 1.00 92.44 104 ASP A C 1
ATOM 837 O O . ASP A 1 104 ? -3.317 7.610 -10.934 1.00 92.44 104 ASP A O 1
ATOM 841 N N . TYR A 1 105 ? -3.062 6.157 -9.246 1.00 92.44 105 TYR A N 1
ATOM 842 C CA . TYR A 1 105 ? -2.740 4.998 -10.068 1.00 92.44 105 TYR A CA 1
ATOM 843 C C . TYR A 1 105 ? -3.801 4.754 -11.140 1.00 92.44 105 TYR A C 1
ATOM 845 O O . TYR A 1 105 ? -3.477 4.679 -12.322 1.00 92.44 105 TYR A O 1
ATOM 853 N N . PHE A 1 106 ? -5.076 4.701 -10.745 1.00 90.56 106 PHE A N 1
ATOM 854 C CA . PHE A 1 106 ? -6.182 4.480 -11.685 1.00 90.56 106 PHE A CA 1
ATOM 855 C C . PHE A 1 106 ? -6.464 5.672 -12.600 1.00 90.56 106 PHE A C 1
ATOM 857 O O . PHE A 1 106 ? -7.162 5.527 -13.603 1.00 90.56 106 PHE A O 1
ATOM 864 N N . THR A 1 107 ? -5.943 6.848 -12.258 1.00 90.81 107 THR A N 1
ATOM 865 C CA . THR A 1 107 ? -6.079 8.050 -13.082 1.00 90.81 107 THR A CA 1
ATOM 866 C C . THR A 1 107 ? -4.963 8.140 -14.125 1.00 90.81 107 THR A C 1
ATOM 868 O O . THR A 1 107 ? -5.198 8.601 -15.242 1.00 90.81 107 THR A O 1
ATOM 871 N N . ILE A 1 108 ? -3.752 7.713 -13.762 1.00 88.06 108 ILE A N 1
ATOM 872 C CA . ILE A 1 108 ? -2.523 7.958 -14.526 1.00 88.06 108 ILE A CA 1
ATOM 873 C C . ILE A 1 108 ? -2.067 6.717 -15.301 1.00 88.06 108 ILE A C 1
ATOM 875 O O . ILE A 1 108 ? -1.584 6.844 -16.428 1.00 88.06 108 ILE A O 1
ATOM 879 N N . PHE A 1 109 ? -2.208 5.523 -14.725 1.00 88.44 109 PHE A N 1
ATOM 880 C CA . PHE A 1 109 ? -1.642 4.288 -15.262 1.00 88.44 109 PHE A CA 1
ATOM 881 C C . PHE A 1 109 ? -2.716 3.351 -15.814 1.00 88.44 109 PHE A C 1
ATOM 883 O O . PHE A 1 109 ? -3.893 3.402 -15.461 1.00 88.44 109 PHE A O 1
ATOM 890 N N . PHE A 1 110 ? -2.282 2.451 -16.694 1.00 86.19 110 PHE A N 1
ATOM 891 C CA . PHE A 1 110 ? -3.086 1.302 -17.086 1.00 86.19 110 PHE A CA 1
ATOM 892 C C . PHE A 1 110 ? -3.163 0.294 -15.930 1.00 86.19 110 PHE A C 1
ATOM 894 O O . PHE A 1 110 ? -2.176 0.069 -15.226 1.00 86.19 110 PHE A O 1
ATOM 901 N N . GLU A 1 111 ? -4.326 -0.329 -15.754 1.00 85.81 111 GLU A N 1
ATOM 902 C CA . GLU A 1 111 ? -4.547 -1.352 -14.732 1.00 85.81 111 GLU A CA 1
ATOM 903 C C . GLU A 1 111 ? -3.572 -2.527 -14.901 1.00 85.81 111 GLU A C 1
ATOM 905 O O . GLU A 1 111 ? -3.463 -3.113 -15.973 1.00 85.81 111 GLU A O 1
ATOM 910 N N . GLY A 1 112 ? -2.841 -2.875 -13.842 1.00 86.50 112 GLY A N 1
ATOM 911 C CA . GLY A 1 112 ? -1.810 -3.914 -13.890 1.00 86.50 112 GLY A CA 1
ATOM 912 C C . GLY A 1 112 ? -0.417 -3.403 -14.274 1.00 86.50 112 GLY A C 1
ATOM 913 O O . GLY A 1 112 ? 0.519 -4.198 -14.337 1.00 86.50 112 GLY A O 1
ATOM 914 N N . ASN A 1 113 ? -0.233 -2.092 -14.475 1.00 90.50 113 ASN A N 1
ATOM 915 C CA . ASN A 1 113 ? 1.099 -1.496 -14.527 1.00 90.50 113 ASN A CA 1
ATOM 916 C C . ASN A 1 113 ? 1.898 -1.838 -13.260 1.00 90.50 113 ASN A C 1
ATOM 918 O O . ASN A 1 113 ? 1.438 -1.596 -12.142 1.00 90.50 113 ASN A O 1
ATOM 922 N N . ASN A 1 114 ? 3.104 -2.358 -13.460 1.00 93.25 114 ASN A N 1
ATOM 923 C CA . ASN A 1 114 ? 4.040 -2.750 -12.411 1.00 93.25 114 ASN A CA 1
ATOM 924 C C . ASN A 1 114 ? 5.423 -2.097 -12.576 1.00 93.25 114 ASN A C 1
ATOM 926 O O . ASN A 1 114 ? 6.343 -2.437 -11.835 1.00 93.25 114 ASN A O 1
ATOM 930 N N . LEU A 1 115 ? 5.574 -1.174 -13.531 1.00 93.00 115 LEU A N 1
ATOM 931 C CA . LEU A 1 115 ? 6.798 -0.419 -13.779 1.00 93.00 115 LEU A CA 1
ATOM 932 C C . LEU A 1 115 ? 6.611 1.032 -13.332 1.00 93.00 115 LEU A C 1
ATOM 934 O O . LEU A 1 115 ? 5.652 1.690 -13.737 1.00 93.00 115 LEU A O 1
ATOM 938 N N . PHE A 1 116 ? 7.520 1.531 -12.498 1.00 92.44 116 PHE A N 1
ATOM 939 C CA . PHE A 1 116 ? 7.426 2.869 -11.915 1.00 92.44 116 PHE A CA 1
ATOM 940 C C . PHE A 1 116 ? 8.739 3.638 -12.060 1.00 92.44 116 PHE A C 1
ATOM 942 O O . PHE A 1 116 ? 9.808 3.145 -11.697 1.00 92.44 116 PHE A O 1
ATOM 949 N N . ASP A 1 117 ? 8.651 4.875 -12.540 1.00 92.06 117 ASP A N 1
ATOM 950 C CA . ASP A 1 117 ? 9.785 5.798 -12.622 1.00 92.06 117 ASP A CA 1
ATOM 951 C C . ASP A 1 117 ? 9.992 6.479 -11.266 1.00 92.06 117 ASP A C 1
ATOM 953 O O . ASP A 1 117 ? 9.412 7.522 -10.990 1.00 92.06 117 ASP A O 1
ATOM 957 N N . LEU A 1 118 ? 10.761 5.848 -10.373 1.00 90.44 118 LEU A N 1
ATOM 958 C CA . LEU A 1 118 ? 10.942 6.336 -8.994 1.00 90.44 118 LEU A CA 1
ATOM 959 C C . LEU A 1 118 ? 12.073 7.363 -8.846 1.00 90.44 118 LEU A C 1
ATOM 961 O O . LEU A 1 118 ? 12.099 8.134 -7.885 1.00 90.44 118 LEU A O 1
ATOM 965 N N . ASP A 1 119 ? 13.019 7.338 -9.780 1.00 87.88 119 ASP A N 1
ATOM 966 C CA . ASP A 1 119 ? 14.173 8.227 -9.847 1.00 87.88 119 ASP A CA 1
ATOM 967 C C . ASP A 1 119 ? 14.236 8.792 -11.276 1.00 87.88 119 ASP A C 1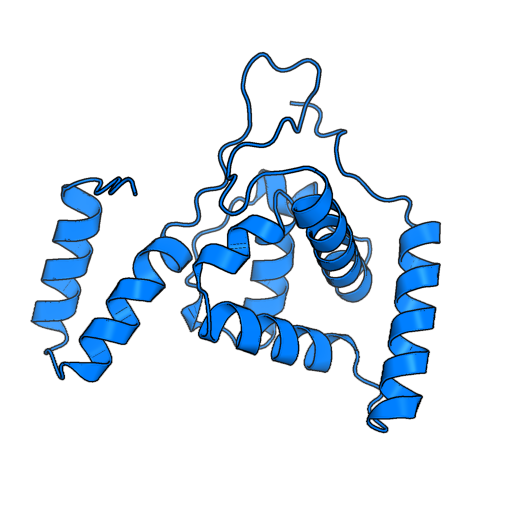
ATOM 969 O O . ASP A 1 119 ? 14.506 8.030 -12.208 1.00 87.88 119 ASP A O 1
ATOM 973 N N . PRO A 1 120 ? 13.970 10.094 -11.478 1.00 80.44 120 PRO A N 1
ATOM 974 C CA . PRO A 1 120 ? 13.926 10.697 -12.808 1.00 80.44 120 PRO A CA 1
ATOM 975 C C . PRO A 1 120 ? 15.309 10.777 -13.467 1.00 80.44 120 PRO A C 1
ATOM 977 O O . PRO A 1 120 ? 15.403 11.000 -14.674 1.00 80.44 120 PRO A O 1
ATOM 980 N N . GLU A 1 121 ? 16.386 10.615 -12.692 1.00 82.75 121 GLU A N 1
ATOM 981 C CA . GLU A 1 121 ? 17.756 10.562 -13.201 1.00 82.75 121 GLU A CA 1
ATOM 982 C C . GLU A 1 121 ? 18.197 9.126 -13.525 1.00 82.75 121 GLU A C 1
ATOM 984 O O . GLU A 1 121 ? 19.232 8.928 -14.167 1.00 82.75 121 GLU A O 1
ATOM 989 N N . ALA A 1 122 ? 17.433 8.114 -13.101 1.00 82.56 122 ALA A N 1
ATOM 990 C CA . ALA A 1 122 ? 17.728 6.727 -13.415 1.00 82.56 122 ALA A CA 1
ATOM 991 C C . ALA A 1 122 ? 17.274 6.364 -14.835 1.00 82.56 122 ALA A C 1
ATOM 993 O O . ALA A 1 122 ? 16.167 6.665 -15.268 1.00 82.56 122 ALA A O 1
ATOM 994 N N . GLU A 1 123 ? 18.118 5.619 -15.548 1.00 78.75 123 GLU A N 1
ATOM 995 C CA . GLU A 1 123 ? 17.798 5.102 -16.887 1.00 78.75 123 GLU A CA 1
ATOM 996 C C . GLU A 1 123 ? 16.869 3.872 -16.858 1.00 78.75 123 GLU A C 1
ATOM 998 O O . GLU A 1 123 ? 16.461 3.375 -17.908 1.00 78.75 123 GLU A O 1
ATOM 1003 N N . SER A 1 124 ? 16.557 3.345 -15.671 1.00 84.81 124 SER A N 1
ATOM 1004 C CA . SER A 1 124 ? 15.772 2.122 -15.492 1.00 84.81 124 SER A CA 1
ATOM 1005 C C . SER A 1 124 ? 14.584 2.353 -14.570 1.00 84.81 124 SER A C 1
ATOM 1007 O O . SER A 1 124 ? 14.756 2.875 -13.467 1.00 84.81 124 SER A O 1
ATOM 1009 N N . GLN A 1 125 ? 13.419 1.858 -14.982 1.00 89.75 125 GLN A N 1
ATOM 1010 C CA . GLN A 1 125 ? 12.211 1.853 -14.163 1.00 89.75 125 GLN A CA 1
ATOM 1011 C C . GLN A 1 125 ? 12.309 0.789 -13.064 1.00 89.75 125 GLN A C 1
ATOM 1013 O O . GLN A 1 125 ? 12.938 -0.260 -13.239 1.00 89.75 125 GLN A O 1
ATOM 1018 N N . TYR A 1 126 ? 11.653 1.039 -11.938 1.00 91.69 126 TYR A N 1
ATOM 1019 C CA . TYR A 1 126 ? 11.497 0.052 -10.881 1.00 91.69 126 TYR A CA 1
ATOM 1020 C C . TYR A 1 126 ? 10.391 -0.941 -11.242 1.00 91.69 126 TYR A C 1
ATOM 1022 O O . TYR A 1 126 ? 9.268 -0.535 -11.535 1.00 91.69 126 TYR A O 1
ATOM 1030 N N . LEU A 1 127 ? 10.695 -2.238 -11.176 1.00 92.56 127 LEU A N 1
ATOM 1031 C CA . LEU A 1 127 ? 9.719 -3.311 -11.347 1.00 92.56 127 LEU A CA 1
ATOM 1032 C C . LEU A 1 127 ? 9.175 -3.749 -9.986 1.00 92.56 127 LEU A C 1
ATOM 1034 O O . LEU A 1 127 ? 9.882 -4.372 -9.194 1.00 92.56 127 LEU A O 1
ATOM 1038 N N . LEU A 1 128 ? 7.893 -3.488 -9.749 1.00 93.75 128 LEU A N 1
ATOM 1039 C CA . LEU A 1 128 ? 7.173 -4.010 -8.599 1.00 93.75 128 LEU A CA 1
ATOM 1040 C C . LEU A 1 128 ? 6.748 -5.462 -8.852 1.00 93.75 128 LEU A C 1
ATOM 1042 O O . LEU A 1 128 ? 5.729 -5.744 -9.486 1.00 93.75 128 LEU A O 1
ATOM 1046 N N . ALA A 1 129 ? 7.509 -6.398 -8.296 1.00 91.06 129 ALA A N 1
ATOM 1047 C CA . ALA A 1 129 ? 7.179 -7.816 -8.305 1.00 91.06 129 ALA A CA 1
ATOM 1048 C C . ALA A 1 129 ? 7.172 -8.356 -6.873 1.00 91.06 129 ALA A C 1
ATOM 1050 O O . ALA A 1 129 ? 8.213 -8.397 -6.221 1.00 91.06 129 ALA A O 1
ATOM 1051 N N . ASP A 1 130 ? 6.000 -8.782 -6.398 1.00 91.06 130 ASP A N 1
ATOM 1052 C CA . ASP A 1 130 ? 5.862 -9.513 -5.140 1.00 91.06 130 ASP A CA 1
ATOM 1053 C C . ASP A 1 130 ? 5.517 -10.978 -5.441 1.00 91.06 130 ASP A C 1
ATOM 1055 O O . ASP A 1 130 ? 4.346 -11.290 -5.686 1.00 91.06 130 ASP A O 1
ATOM 1059 N N . PRO A 1 131 ? 6.516 -11.884 -5.435 1.00 87.00 131 PRO A N 1
ATOM 1060 C CA . PRO A 1 131 ? 6.311 -13.299 -5.717 1.00 87.00 131 PRO A CA 1
ATOM 1061 C C . PRO A 1 131 ? 5.249 -13.940 -4.823 1.00 87.00 131 PRO A C 1
ATOM 1063 O O . PRO A 1 131 ? 4.511 -14.811 -5.282 1.00 87.00 131 PRO A O 1
ATOM 1066 N N . ASP A 1 132 ? 5.124 -13.506 -3.566 1.00 87.38 132 ASP A N 1
ATOM 1067 C CA . ASP A 1 132 ? 4.139 -14.080 -2.650 1.00 87.38 132 ASP A CA 1
ATOM 1068 C C . ASP A 1 132 ? 2.716 -13.725 -3.094 1.00 87.38 132 ASP A C 1
ATOM 1070 O O . ASP A 1 132 ? 1.849 -14.593 -3.166 1.00 87.38 132 ASP A O 1
ATOM 1074 N N . CYS A 1 133 ? 2.476 -12.468 -3.477 1.00 84.62 133 CYS A N 1
ATOM 1075 C CA . CYS A 1 133 ? 1.168 -12.037 -3.977 1.00 84.62 133 CYS A CA 1
ATOM 1076 C C . CYS A 1 133 ? 0.852 -12.641 -5.351 1.00 84.62 133 CYS A C 1
AT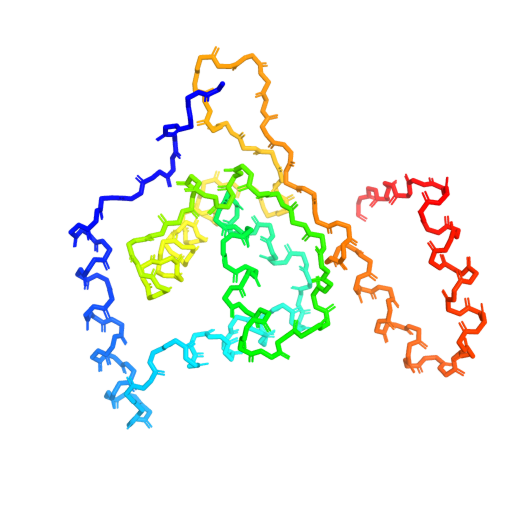OM 1078 O O . CYS A 1 133 ? -0.269 -13.102 -5.588 1.00 84.62 133 CYS A O 1
ATOM 1080 N N . GLN A 1 134 ? 1.855 -12.722 -6.227 1.00 83.25 134 GLN A N 1
ATOM 1081 C CA . GLN A 1 134 ? 1.735 -13.348 -7.545 1.00 83.25 134 GLN A CA 1
ATOM 1082 C C . GLN A 1 134 ? 1.444 -14.849 -7.453 1.00 83.25 134 GLN A C 1
ATOM 1084 O O . GLN A 1 134 ? 0.754 -15.392 -8.315 1.00 83.25 134 GLN A O 1
ATOM 1089 N N . THR A 1 135 ? 1.928 -15.529 -6.412 1.00 76.00 135 THR A N 1
ATOM 1090 C CA . THR A 1 135 ? 1.670 -16.960 -6.198 1.00 76.00 135 THR A CA 1
ATOM 1091 C C . THR A 1 135 ? 0.397 -17.232 -5.393 1.00 76.00 135 THR A C 1
ATOM 1093 O O . THR A 1 135 ? -0.233 -18.282 -5.563 1.00 76.00 135 THR A O 1
ATOM 1096 N N . LEU A 1 136 ? -0.067 -16.263 -4.596 1.00 73.38 136 LEU A N 1
ATOM 1097 C CA . LEU A 1 136 ? -1.272 -16.364 -3.766 1.00 73.38 136 LEU A CA 1
ATOM 1098 C C . LEU A 1 136 ? -2.526 -16.760 -4.561 1.00 73.38 136 LEU A C 1
ATOM 1100 O O . LEU A 1 136 ? -3.378 -17.506 -4.065 1.00 73.38 136 LEU A O 1
ATOM 1104 N N . LYS A 1 137 ? -2.643 -16.283 -5.812 1.00 68.00 137 LYS A N 1
ATOM 1105 C CA . LYS A 1 137 ? -3.777 -16.608 -6.704 1.00 68.00 137 LYS A CA 1
ATOM 1106 C C . LYS A 1 137 ? -3.867 -18.099 -7.003 1.00 68.00 137 LYS A C 1
ATOM 1108 O O . LYS A 1 137 ? -4.963 -18.637 -7.159 1.00 68.00 137 LYS A O 1
ATOM 1113 N N . TYR A 1 138 ? -2.727 -18.776 -7.023 1.00 63.47 138 TYR A N 1
ATOM 1114 C CA . TYR A 1 138 ? -2.661 -20.205 -7.264 1.00 63.47 138 TYR A CA 1
ATOM 1115 C C . TYR A 1 138 ? -2.924 -20.982 -5.975 1.00 63.47 138 TYR A C 1
ATOM 1117 O O . TYR A 1 138 ? -3.773 -21.871 -5.982 1.00 63.47 138 TYR A O 1
ATOM 1125 N N . ARG A 1 139 ? -2.325 -20.573 -4.846 1.00 61.19 139 ARG A N 1
ATOM 1126 C CA . ARG A 1 139 ? -2.525 -21.228 -3.540 1.00 61.19 139 ARG A CA 1
ATOM 1127 C C . ARG A 1 139 ? -4.007 -21.375 -3.171 1.00 61.19 139 ARG A C 1
ATOM 1129 O O . ARG A 1 139 ? -4.462 -22.449 -2.782 1.00 61.19 139 ARG A O 1
ATOM 1136 N N . ARG A 1 140 ? -4.812 -20.326 -3.374 1.00 61.12 140 ARG A N 1
ATOM 1137 C CA . ARG A 1 140 ? -6.261 -20.372 -3.087 1.00 61.12 140 ARG A CA 1
ATOM 1138 C C . ARG A 1 140 ? -7.049 -21.274 -4.029 1.00 61.12 140 ARG A C 1
ATOM 1140 O O . ARG A 1 140 ? -7.977 -21.955 -3.593 1.00 61.12 140 ARG A O 1
ATOM 1147 N N . ARG A 1 141 ? -6.684 -21.295 -5.313 1.00 57.75 141 ARG A N 1
ATOM 1148 C CA . ARG A 1 141 ? -7.290 -22.204 -6.292 1.00 57.75 141 ARG A CA 1
ATOM 1149 C C . ARG A 1 141 ? -6.967 -23.662 -5.965 1.00 57.75 141 ARG A C 1
ATOM 1151 O O . ARG A 1 141 ? -7.789 -24.521 -6.237 1.00 57.75 141 ARG A O 1
ATOM 1158 N N . PHE A 1 142 ? -5.816 -23.938 -5.362 1.00 55.75 142 PHE A N 1
ATOM 1159 C CA . PHE A 1 142 ? -5.415 -25.289 -4.974 1.00 55.75 142 PHE A CA 1
ATOM 1160 C C . PHE A 1 142 ? -6.014 -25.747 -3.644 1.00 55.75 142 PHE A C 1
ATOM 1162 O O . PHE A 1 142 ? -6.471 -26.884 -3.551 1.00 55.75 142 PHE A O 1
ATOM 1169 N N . SER A 1 143 ? -6.132 -24.854 -2.657 1.00 55.31 143 SER A N 1
ATOM 1170 C CA . SER A 1 143 ? -6.842 -25.156 -1.406 1.00 55.31 143 SER A CA 1
ATOM 1171 C C . SER A 1 143 ? -8.305 -25.556 -1.658 1.00 55.31 143 SER A C 1
ATOM 1173 O O . SER A 1 143 ? -8.811 -26.484 -1.030 1.00 55.31 143 SER A O 1
ATOM 1175 N N . SER A 1 144 ? -8.972 -24.945 -2.647 1.00 57.91 144 SER A N 1
ATOM 1176 C CA . SER A 1 144 ? -10.324 -25.353 -3.058 1.00 57.91 144 SER A CA 1
ATOM 1177 C C . SER A 1 144 ? -10.377 -26.656 -3.871 1.00 57.91 144 SER A C 1
ATOM 1179 O O . SER A 1 144 ? -11.452 -27.242 -3.996 1.00 57.91 144 SER A O 1
ATOM 1181 N N . LEU A 1 145 ? -9.238 -27.136 -4.384 1.00 61.50 145 LEU A N 1
ATOM 1182 C CA . LEU A 1 145 ? -9.100 -28.418 -5.086 1.00 61.50 145 LEU A CA 1
ATOM 1183 C C . LEU A 1 145 ? -8.759 -29.590 -4.147 1.00 61.50 145 LEU A C 1
ATOM 1185 O O . LEU A 1 145 ? -8.823 -30.736 -4.585 1.00 61.50 145 LEU A O 1
ATOM 1189 N N . GLY A 1 146 ? -8.446 -29.328 -2.871 1.00 61.53 146 GLY A N 1
ATOM 1190 C CA . GLY A 1 146 ? -8.194 -30.367 -1.865 1.00 61.53 146 GLY A CA 1
ATOM 1191 C C . GLY A 1 146 ? -6.898 -31.158 -2.074 1.00 61.53 146 GLY A C 1
ATOM 1192 O O . GLY A 1 146 ? -6.851 -32.334 -1.721 1.00 61.53 146 GLY A O 1
ATOM 1193 N N . LEU A 1 147 ? -5.878 -30.533 -2.671 1.00 62.62 147 LEU A N 1
ATOM 1194 C CA . LEU A 1 147 ? -4.558 -31.140 -2.870 1.00 62.62 147 LEU A CA 1
ATOM 1195 C C . LEU A 1 147 ? -3.818 -31.336 -1.537 1.00 62.62 147 LEU A C 1
ATOM 1197 O O . LEU A 1 147 ? -4.056 -30.620 -0.563 1.00 62.62 147 LEU A O 1
ATOM 1201 N N . SER A 1 148 ? -2.925 -32.321 -1.498 1.00 66.94 148 SER A N 1
ATOM 1202 C CA . SER A 1 148 ? -2.048 -32.587 -0.354 1.00 66.94 148 SER A CA 1
ATOM 1203 C C . SER A 1 148 ? -0.894 -31.576 -0.259 1.00 66.94 148 SER A C 1
ATOM 1205 O O . SER A 1 148 ? -0.500 -30.974 -1.256 1.00 66.94 148 SER A O 1
ATOM 1207 N N . GLU A 1 149 ? -0.308 -31.413 0.937 1.00 63.66 149 GLU A N 1
ATOM 1208 C CA . GLU A 1 149 ? 0.830 -30.496 1.171 1.00 63.66 149 GLU A CA 1
ATOM 1209 C C . GLU A 1 149 ? 2.047 -30.802 0.273 1.00 63.66 149 GLU A C 1
ATOM 1211 O O . GLU A 1 149 ? 2.828 -29.911 -0.057 1.00 63.66 149 GLU A O 1
ATOM 1216 N N . GLU A 1 150 ? 2.222 -32.064 -0.128 1.00 69.88 150 GLU A N 1
ATOM 1217 C CA . GLU A 1 150 ? 3.318 -32.500 -0.998 1.00 69.88 150 GLU A CA 1
ATOM 1218 C C . GLU A 1 150 ? 3.083 -32.056 -2.450 1.00 69.88 150 GLU A C 1
ATOM 1220 O O . GLU A 1 150 ? 3.983 -31.495 -3.072 1.00 69.88 150 GLU A O 1
ATOM 1225 N N . GLU A 1 151 ? 1.846 -32.175 -2.943 1.00 66.44 151 GLU A N 1
ATOM 1226 C CA . GLU A 1 151 ? 1.439 -31.680 -4.264 1.00 66.44 151 GLU A CA 1
ATOM 1227 C C . GLU A 1 151 ? 1.509 -30.148 -4.336 1.00 66.44 151 GLU A C 1
ATOM 1229 O O . GLU A 1 151 ? 1.973 -29.594 -5.330 1.00 66.44 151 GLU A O 1
ATOM 1234 N N . GLU A 1 152 ? 1.105 -29.446 -3.273 1.00 63.38 152 GLU A N 1
ATOM 1235 C CA . GLU A 1 152 ? 1.212 -27.984 -3.190 1.00 63.38 152 GLU A CA 1
ATOM 1236 C C . GLU A 1 152 ? 2.676 -27.527 -3.288 1.00 63.38 152 GLU A C 1
ATOM 1238 O O . GLU A 1 152 ? 3.005 -26.617 -4.049 1.00 63.38 152 GLU A O 1
ATOM 1243 N N . ARG A 1 153 ? 3.582 -28.224 -2.596 1.00 66.31 153 ARG A N 1
ATOM 1244 C CA . ARG A 1 153 ? 5.013 -27.911 -2.569 1.00 66.31 153 ARG A CA 1
ATOM 1245 C C . ARG A 1 153 ? 5.739 -28.263 -3.872 1.00 66.31 153 ARG A C 1
ATOM 1247 O O . ARG A 1 153 ? 6.668 -27.549 -4.256 1.00 66.31 153 ARG A O 1
ATOM 1254 N N . GLU A 1 154 ? 5.345 -29.338 -4.555 1.00 69.00 154 GLU A N 1
ATOM 1255 C CA . GLU A 1 154 ? 5.838 -29.663 -5.901 1.00 69.00 154 GLU A CA 1
ATOM 1256 C C . GLU A 1 154 ? 5.416 -28.594 -6.914 1.00 69.00 154 GLU A C 1
ATOM 1258 O O . GLU A 1 154 ? 6.233 -28.144 -7.719 1.00 69.00 154 GLU A O 1
ATOM 1263 N N . TRP A 1 155 ? 4.178 -28.104 -6.823 1.00 63.62 155 TRP A N 1
ATOM 1264 C CA . TRP A 1 155 ? 3.689 -27.027 -7.680 1.00 63.62 155 TRP A CA 1
ATOM 1265 C C . TRP A 1 155 ? 4.328 -25.672 -7.382 1.00 63.62 155 TRP A C 1
ATOM 1267 O O . TRP A 1 155 ? 4.669 -24.964 -8.326 1.00 63.62 155 TRP A O 1
ATOM 1277 N N . GLU A 1 156 ? 4.542 -25.309 -6.115 1.00 63.94 156 GLU A N 1
ATOM 1278 C CA . GLU A 1 156 ? 5.289 -24.098 -5.741 1.00 63.94 156 GLU A CA 1
ATOM 1279 C C . GLU A 1 156 ? 6.715 -24.128 -6.313 1.00 63.94 156 GLU A C 1
ATOM 1281 O O . GLU A 1 156 ? 7.190 -23.135 -6.869 1.00 63.94 156 GLU A O 1
ATOM 1286 N N . GLN A 1 157 ? 7.376 -25.290 -6.259 1.00 65.00 157 GLN A N 1
ATOM 1287 C CA . GLN A 1 157 ? 8.688 -25.486 -6.878 1.00 65.00 157 GLN A CA 1
ATOM 1288 C C . GLN A 1 157 ? 8.626 -25.412 -8.404 1.00 65.00 157 GLN A C 1
ATOM 1290 O O . GLN A 1 157 ? 9.505 -24.800 -9.004 1.00 65.00 157 GLN A O 1
ATOM 1295 N N . MET A 1 158 ? 7.597 -25.975 -9.044 1.00 60.81 158 MET A N 1
ATOM 1296 C CA . MET A 1 158 ? 7.411 -25.860 -10.493 1.00 60.81 158 MET A CA 1
ATOM 1297 C C . MET A 1 158 ? 7.126 -24.413 -10.915 1.00 60.81 158 MET A C 1
ATOM 1299 O O . MET A 1 158 ? 7.733 -23.935 -11.867 1.00 60.81 158 MET A O 1
ATOM 1303 N N . ALA A 1 159 ? 6.271 -23.681 -10.202 1.00 59.62 159 ALA A N 1
ATOM 1304 C CA . ALA A 1 159 ? 5.965 -22.281 -10.494 1.00 59.62 159 ALA A CA 1
ATOM 1305 C C . ALA A 1 159 ? 7.213 -21.388 -10.384 1.00 59.62 159 ALA A C 1
ATOM 1307 O O . ALA A 1 159 ? 7.465 -20.573 -11.271 1.00 59.62 159 ALA A O 1
ATOM 1308 N N . ALA A 1 160 ? 8.031 -21.600 -9.348 1.00 58.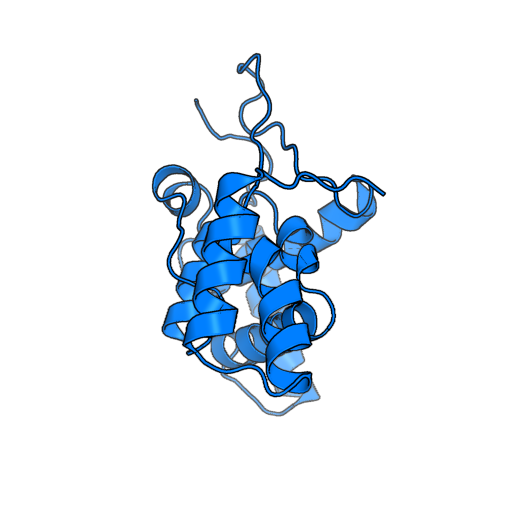62 160 ALA A N 1
ATOM 1309 C CA . ALA A 1 160 ? 9.312 -20.918 -9.183 1.00 58.62 160 ALA A CA 1
ATOM 1310 C C . ALA A 1 160 ? 10.353 -21.338 -10.243 1.00 58.62 160 ALA A C 1
ATOM 1312 O O . ALA A 1 160 ? 11.112 -20.502 -10.726 1.00 58.62 160 ALA A O 1
ATOM 1313 N N . PHE A 1 161 ? 10.386 -22.621 -10.625 1.00 52.16 161 PHE A N 1
ATOM 1314 C CA . PHE A 1 161 ? 11.344 -23.181 -11.587 1.00 52.16 161 PHE A CA 1
ATOM 1315 C C . PHE A 1 161 ? 11.061 -22.768 -13.035 1.00 52.16 161 PHE A C 1
ATOM 1317 O O . PHE A 1 161 ? 11.990 -22.483 -13.787 1.00 52.16 161 PHE A O 1
ATOM 1324 N N . PHE A 1 162 ? 9.792 -22.727 -13.437 1.00 50.88 162 PHE A N 1
ATOM 1325 C CA . PHE A 1 162 ? 9.412 -22.349 -14.797 1.00 50.88 162 PHE A CA 1
ATOM 1326 C C . PHE A 1 162 ? 9.394 -20.838 -15.024 1.00 50.88 162 PHE A C 1
ATOM 1328 O O . PHE A 1 162 ? 9.177 -20.430 -16.162 1.00 50.88 162 PHE A O 1
ATOM 1335 N N . GLY A 1 163 ? 9.631 -20.024 -13.982 1.00 49.84 163 GLY A N 1
ATOM 1336 C CA . GLY A 1 163 ? 9.638 -18.566 -14.088 1.00 49.84 163 GLY A CA 1
ATOM 1337 C C . GLY A 1 163 ? 8.420 -18.076 -14.858 1.00 49.84 163 GLY A C 1
ATOM 1338 O O . GLY A 1 163 ? 8.586 -17.339 -15.827 1.00 49.84 163 GLY A O 1
ATOM 1339 N N . TYR A 1 164 ? 7.234 -18.599 -14.515 1.00 48.22 164 TYR A N 1
ATOM 1340 C CA . TYR A 1 164 ? 6.027 -18.408 -15.315 1.00 48.22 164 TYR A CA 1
ATOM 1341 C C . TYR A 1 164 ? 5.545 -16.958 -15.235 1.00 48.22 164 TYR A C 1
ATOM 1343 O O . TYR A 1 164 ? 4.630 -16.606 -14.495 1.00 48.22 164 TYR A O 1
ATOM 1351 N N . ASP A 1 165 ? 6.173 -16.140 -16.065 1.00 53.72 165 ASP A N 1
ATOM 1352 C CA . ASP A 1 165 ? 5.587 -15.000 -16.729 1.00 53.72 165 ASP A CA 1
ATOM 1353 C C . ASP A 1 165 ? 4.508 -15.557 -17.673 1.00 53.72 165 ASP A C 1
ATOM 1355 O O . ASP A 1 165 ? 4.797 -16.092 -18.746 1.00 53.72 165 ASP A O 1
ATOM 1359 N N . TYR A 1 166 ? 3.252 -15.547 -17.226 1.00 45.94 166 TYR A N 1
ATOM 1360 C CA . TYR A 1 166 ? 2.117 -15.731 -18.126 1.00 45.94 166 TYR A CA 1
ATOM 1361 C C . TYR A 1 166 ? 1.419 -14.388 -18.315 1.00 45.94 166 TYR A C 1
ATOM 1363 O O . TYR A 1 166 ? 0.624 -13.955 -17.482 1.00 45.94 166 TYR A O 1
ATOM 1371 N N . MET A 1 167 ? 1.770 -13.772 -19.446 1.00 48.91 167 MET A N 1
ATOM 1372 C CA . MET A 1 167 ? 1.078 -12.686 -20.138 1.00 48.91 167 MET A CA 1
ATOM 1373 C C . MET A 1 167 ? -0.397 -13.023 -20.436 1.00 48.91 167 MET A C 1
ATOM 1375 O O . MET A 1 167 ? -0.695 -14.165 -20.799 1.00 48.91 167 MET A O 1
ATOM 1379 N N . ASN A 1 168 ? -1.214 -11.960 -20.479 1.00 34.41 168 ASN A N 1
ATOM 1380 C CA . ASN A 1 168 ? -2.613 -11.838 -20.944 1.00 34.41 168 ASN A CA 1
ATOM 1381 C C . ASN A 1 168 ? -3.733 -12.325 -20.019 1.00 34.41 168 ASN A C 1
ATOM 1383 O O . ASN A 1 168 ? -3.762 -13.519 -19.651 1.00 34.41 168 ASN A O 1
#

Radius of gyration: 17.29 Å; chains: 1; 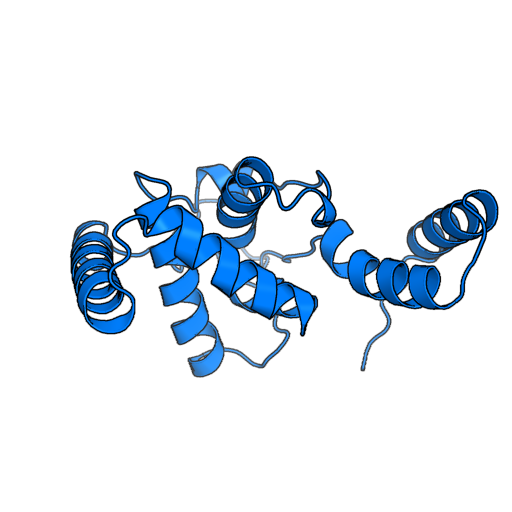bounding box: 39×51×37 Å

Organism: NCBI:txid2565572

Secondary structure (DSSP, 8-state):
----TTPPPHHHHHHHHHHHHHHHHHHHS---HHHHHHHHHHHHHHH-GGGGGGGGGGHHHHHHHHHHTT-GGG-S---HHHHHHS--SSHHHHHHHHHHHHHHHHHHS-TT--EE---TT-SS-EE---HHHHHHHHHHHHHTTT--HHHHHHHHHHHHHTT-----